Protein AF-A0A967GK81-F1 (afdb_monomer_lite)

pLDDT: mean 97.2, std 3.37, range [75.69, 98.88]

Structure (mmCIF, N/CA/C/O backbone):
data_AF-A0A967GK81-F1
#
_entry.id   AF-A0A967GK81-F1
#
loop_
_atom_site.group_PDB
_atom_site.id
_atom_site.type_symbol
_atom_site.label_atom_id
_atom_site.label_alt_id
_atom_site.label_comp_id
_atom_site.label_asym_id
_atom_site.label_entity_id
_atom_site.label_seq_id
_atom_site.pdbx_PDB_ins_code
_a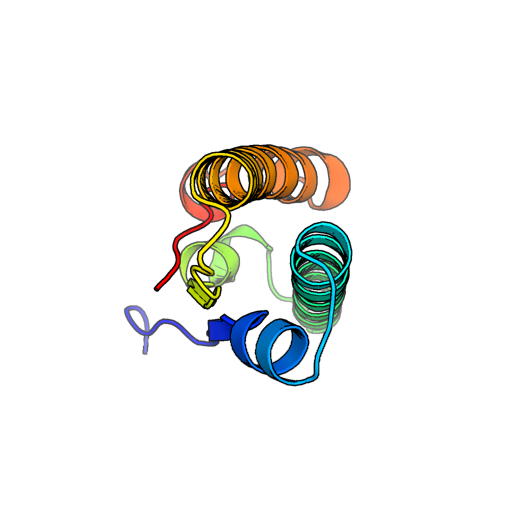tom_site.Cartn_x
_atom_site.Cartn_y
_atom_site.Cartn_z
_atom_site.occupancy
_atom_site.B_iso_or_equiv
_atom_site.auth_seq_id
_atom_site.auth_comp_id
_atom_site.auth_asym_id
_atom_site.auth_atom_id
_atom_site.pdbx_PDB_model_num
ATOM 1 N N . VAL A 1 1 ? -8.980 -15.099 12.871 1.00 79.75 1 VAL A N 1
ATOM 2 C CA . VAL A 1 1 ? -7.619 -15.447 13.353 1.00 79.75 1 VAL A CA 1
ATOM 3 C C . VAL A 1 1 ? -6.855 -14.157 13.650 1.00 79.75 1 VAL A C 1
ATOM 5 O O . VAL A 1 1 ? -6.421 -13.509 12.706 1.00 79.75 1 VAL A O 1
ATOM 8 N N . PRO A 1 2 ? -6.730 -13.733 14.923 1.00 75.69 2 PRO A N 1
ATOM 9 C CA . PRO A 1 2 ? -6.290 -12.377 15.280 1.00 75.69 2 PRO A CA 1
ATOM 10 C C . PRO A 1 2 ? -4.896 -11.988 14.790 1.00 75.69 2 PRO A C 1
ATOM 12 O O . PRO A 1 2 ? -4.644 -10.800 14.636 1.00 75.69 2 PRO A O 1
ATOM 15 N N . SER A 1 3 ? -4.007 -12.958 14.554 1.00 87.06 3 SER A N 1
ATOM 16 C CA . SER A 1 3 ? -2.608 -12.741 14.148 1.00 87.06 3 SER A CA 1
ATOM 17 C C . SER A 1 3 ? -2.336 -12.966 12.659 1.00 87.06 3 SER A C 1
ATOM 19 O O . SER A 1 3 ? -1.186 -12.895 12.235 1.00 87.06 3 SER A O 1
ATOM 21 N N . TRP A 1 4 ? -3.372 -13.230 11.863 1.00 92.31 4 TRP A N 1
ATOM 22 C CA . TRP A 1 4 ? -3.239 -13.489 10.432 1.00 92.31 4 TRP A CA 1
ATOM 23 C C . TRP A 1 4 ? -3.183 -12.181 9.632 1.00 92.31 4 TRP A C 1
ATOM 25 O O . TRP A 1 4 ? -3.960 -11.264 9.904 1.00 92.31 4 TRP A O 1
ATOM 35 N N . ASN A 1 5 ? -2.290 -12.088 8.640 1.00 92.12 5 ASN A N 1
ATOM 36 C CA . ASN A 1 5 ? -2.323 -10.992 7.667 1.00 92.12 5 ASN A CA 1
ATOM 37 C C . ASN A 1 5 ? -3.382 -11.335 6.611 1.00 92.12 5 ASN A C 1
ATOM 39 O O . ASN A 1 5 ? -3.201 -12.263 5.828 1.00 92.12 5 ASN A O 1
ATOM 43 N N . THR A 1 6 ? -4.515 -10.638 6.641 1.00 91.19 6 THR A N 1
ATOM 44 C CA . THR A 1 6 ? -5.728 -11.005 5.889 1.00 91.19 6 THR A CA 1
ATOM 45 C C . THR A 1 6 ? -5.583 -10.866 4.382 1.00 91.19 6 THR A C 1
ATOM 47 O O . THR A 1 6 ? -6.242 -11.591 3.643 1.00 91.19 6 THR A O 1
ATOM 50 N N . ILE A 1 7 ? -4.716 -9.966 3.926 1.00 96.62 7 ILE A N 1
ATOM 51 C CA . ILE A 1 7 ? -4.439 -9.747 2.511 1.00 96.62 7 ILE A CA 1
ATOM 52 C C . ILE A 1 7 ? -3.011 -9.233 2.331 1.00 96.62 7 ILE A C 1
ATOM 54 O O . ILE A 1 7 ? -2.522 -8.428 3.129 1.00 96.62 7 ILE A O 1
ATOM 58 N N . SER A 1 8 ? -2.372 -9.683 1.250 1.00 97.81 8 SER A N 1
ATOM 59 C CA . SER A 1 8 ? -1.149 -9.085 0.725 1.00 97.81 8 SER A CA 1
ATOM 60 C C . SER A 1 8 ? -1.476 -8.302 -0.545 1.00 97.81 8 SER A C 1
ATOM 62 O O . SER A 1 8 ? -1.739 -8.883 -1.598 1.00 97.81 8 SER A O 1
ATOM 64 N N . ILE A 1 9 ? -1.525 -6.976 -0.436 1.00 98.56 9 ILE A N 1
ATOM 65 C CA . ILE A 1 9 ? -1.907 -6.075 -1.526 1.00 98.56 9 ILE A CA 1
ATOM 66 C C . ILE A 1 9 ? -0.712 -5.934 -2.468 1.00 98.56 9 ILE A C 1
ATOM 68 O O . ILE A 1 9 ? 0.316 -5.354 -2.111 1.00 98.56 9 ILE A O 1
ATOM 72 N N . SER A 1 10 ? -0.824 -6.524 -3.657 1.00 98.38 10 SER A N 1
ATOM 73 C CA . SER A 1 10 ? 0.343 -6.807 -4.488 1.00 98.38 10 SER A CA 1
ATOM 74 C C . SER A 1 10 ? 0.486 -5.883 -5.695 1.00 98.38 10 SER A C 1
ATOM 76 O O . SER A 1 10 ? -0.432 -5.761 -6.507 1.00 98.38 10 SER A O 1
ATOM 78 N N . GLY A 1 11 ? 1.680 -5.305 -5.824 1.00 98.38 11 GLY A N 1
ATOM 79 C CA . GLY A 1 11 ? 2.189 -4.662 -7.032 1.00 98.38 11 GLY A CA 1
ATOM 80 C C . GLY A 1 11 ? 3.070 -5.571 -7.886 1.00 98.38 11 GLY A C 1
ATOM 81 O O . GLY A 1 11 ? 3.238 -5.299 -9.071 1.00 98.38 11 GLY A O 1
ATOM 82 N N . TYR A 1 12 ? 3.577 -6.678 -7.330 1.00 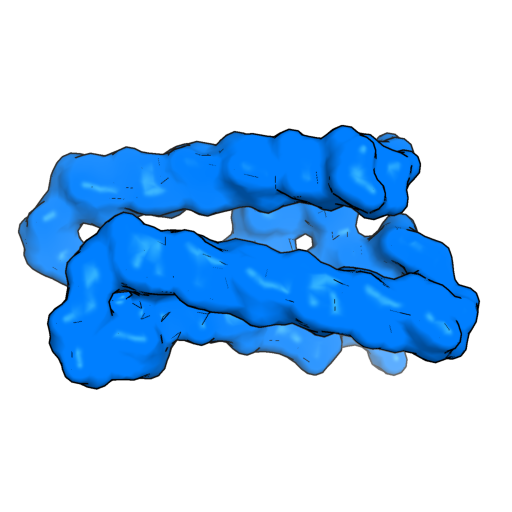98.19 12 TYR A N 1
ATOM 83 C CA . TYR A 1 12 ? 4.476 -7.605 -8.028 1.00 98.19 12 TYR A CA 1
ATOM 84 C C . TYR A 1 12 ? 3.965 -7.988 -9.425 1.00 98.19 12 TYR A C 1
ATOM 86 O O . TYR A 1 12 ? 4.642 -7.738 -10.418 1.00 98.19 12 TYR A O 1
ATOM 94 N N . HIS A 1 13 ? 2.731 -8.489 -9.518 1.00 97.94 13 HIS A N 1
ATOM 95 C CA . HIS A 1 13 ? 2.135 -8.919 -10.789 1.00 97.94 13 HIS A CA 1
ATOM 96 C C . HIS A 1 13 ? 1.914 -7.759 -11.772 1.00 97.94 13 HIS A C 1
ATOM 98 O O . HIS A 1 13 ? 1.984 -7.951 -12.981 1.00 97.94 13 HIS A O 1
ATOM 104 N N . ILE A 1 14 ? 1.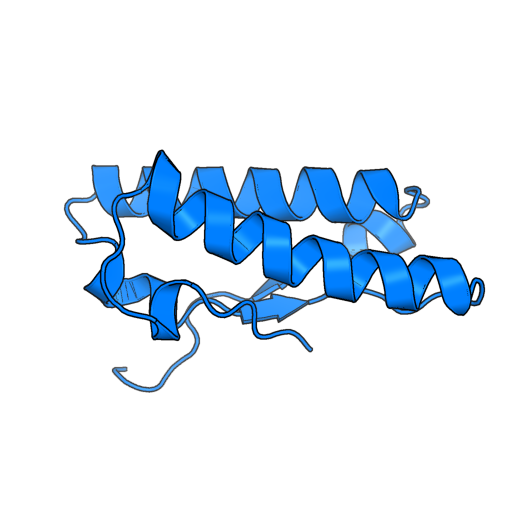656 -6.551 -11.258 1.00 98.06 14 ILE A N 1
ATOM 105 C CA . ILE A 1 14 ? 1.487 -5.340 -12.074 1.00 98.06 14 ILE A CA 1
ATOM 106 C C . ILE A 1 14 ? 2.823 -4.995 -12.740 1.00 98.06 14 ILE A C 1
ATOM 108 O O . ILE A 1 14 ? 2.869 -4.731 -13.941 1.00 98.06 14 ILE A O 1
ATOM 112 N N . ARG A 1 15 ? 3.915 -5.066 -11.971 1.00 97.06 15 ARG A N 1
ATOM 113 C CA . ARG A 1 15 ? 5.274 -4.848 -12.472 1.00 97.06 15 ARG A CA 1
ATOM 114 C C . ARG A 1 15 ? 5.692 -5.917 -13.475 1.00 97.06 15 ARG A C 1
ATOM 116 O O . ARG A 1 15 ? 6.199 -5.566 -14.535 1.00 97.06 15 ARG A O 1
ATOM 123 N N . GLU A 1 16 ? 5.424 -7.188 -13.183 1.00 97.00 16 GLU A N 1
ATOM 124 C CA . GLU A 1 16 ? 5.737 -8.303 -14.090 1.00 97.00 16 GLU A CA 1
ATOM 125 C C . GLU A 1 16 ? 4.954 -8.235 -15.409 1.00 97.00 16 GLU A C 1
ATOM 127 O O . GLU A 1 16 ? 5.450 -8.667 -16.444 1.00 97.00 16 GLU A O 1
ATOM 132 N N . ALA A 1 17 ? 3.769 -7.619 -15.410 1.00 97.81 17 ALA A N 1
ATOM 133 C CA . ALA A 1 17 ? 2.999 -7.358 -16.625 1.00 97.81 17 ALA A CA 1
ATOM 134 C C . ALA A 1 17 ? 3.550 -6.192 -17.479 1.00 97.81 17 ALA A C 1
ATOM 136 O O . ALA A 1 17 ? 2.948 -5.841 -18.493 1.00 97.81 17 ALA A O 1
ATOM 137 N N . GLY A 1 18 ? 4.677 -5.583 -17.089 1.00 96.69 18 GLY A N 1
ATOM 138 C CA . GLY A 1 18 ? 5.359 -4.533 -17.851 1.00 96.69 18 GLY A CA 1
ATOM 139 C C . GLY A 1 18 ? 5.093 -3.105 -17.370 1.00 96.69 18 GLY A C 1
ATOM 140 O O . GLY A 1 18 ? 5.372 -2.157 -18.104 1.00 96.69 18 GLY A O 1
ATOM 141 N N . SER A 1 19 ? 4.563 -2.911 -16.157 1.00 98.00 19 SER A N 1
ATOM 142 C CA . SER A 1 19 ? 4.358 -1.560 -15.625 1.00 98.00 19 SER A CA 1
ATOM 143 C C . SER A 1 19 ? 5.673 -0.865 -15.262 1.00 98.00 19 SER A C 1
ATOM 145 O O . SER A 1 19 ? 6.673 -1.498 -14.921 1.00 98.00 19 SER A O 1
ATOM 147 N N . THR A 1 20 ? 5.664 0.466 -15.215 1.00 98.12 20 THR A N 1
ATOM 148 C CA . THR A 1 20 ? 6.731 1.256 -14.580 1.00 98.12 20 THR A CA 1
ATOM 149 C C . THR A 1 20 ? 6.689 1.123 -13.049 1.00 98.12 20 THR A C 1
ATOM 151 O O . THR A 1 20 ? 5.676 0.699 -12.484 1.00 98.12 20 THR A O 1
ATOM 154 N N . ALA A 1 21 ? 7.763 1.521 -12.356 1.00 97.94 21 ALA A N 1
ATOM 155 C CA . ALA A 1 21 ? 7.812 1.542 -10.889 1.00 97.94 21 ALA A CA 1
ATOM 156 C C . ALA A 1 21 ? 6.754 2.493 -10.297 1.00 97.94 21 ALA A C 1
ATOM 158 O O . ALA A 1 21 ? 6.144 2.210 -9.264 1.00 97.94 21 ALA A O 1
ATOM 159 N N . VAL A 1 22 ? 6.499 3.612 -10.986 1.00 98.31 22 VAL A N 1
ATOM 160 C CA . VAL A 1 22 ? 5.454 4.577 -10.618 1.00 98.31 22 VAL A CA 1
ATOM 161 C C . VAL A 1 22 ? 4.063 3.960 -10.766 1.00 98.31 22 VAL A C 1
ATOM 163 O O . VAL A 1 22 ? 3.241 4.116 -9.867 1.00 98.31 22 VAL A O 1
ATOM 166 N N . GLN A 1 23 ? 3.802 3.240 -11.861 1.00 98.56 23 GLN A N 1
ATOM 167 C CA . GLN A 1 23 ? 2.524 2.553 -12.079 1.00 98.56 23 GLN A CA 1
ATOM 168 C C . GLN A 1 23 ? 2.288 1.449 -11.046 1.00 98.56 23 GLN A C 1
ATOM 170 O O . GLN A 1 23 ? 1.214 1.406 -10.450 1.00 98.56 23 GLN A O 1
ATOM 175 N N . GLU A 1 24 ? 3.295 0.612 -10.775 1.00 98.69 24 GLU A N 1
ATOM 176 C CA . GLU A 1 24 ? 3.228 -0.414 -9.729 1.00 98.69 24 GLU A CA 1
ATOM 177 C C . GLU A 1 24 ? 2.818 0.215 -8.394 1.00 98.69 24 GLU A C 1
ATOM 179 O O . GLU A 1 24 ? 1.852 -0.218 -7.763 1.00 98.69 24 GLU A O 1
ATOM 184 N N . LEU A 1 25 ? 3.516 1.276 -7.979 1.00 98.56 25 LEU A N 1
ATOM 185 C CA . LEU A 1 25 ? 3.240 1.956 -6.722 1.00 98.56 25 LEU A CA 1
ATOM 186 C C . LEU A 1 25 ? 1.834 2.569 -6.694 1.00 98.56 25 LEU A C 1
ATOM 188 O O . LEU A 1 25 ? 1.083 2.353 -5.740 1.00 98.56 25 LEU A O 1
ATOM 192 N N . ALA A 1 26 ? 1.477 3.331 -7.729 1.00 98.62 26 ALA A N 1
ATOM 193 C CA . ALA A 1 26 ? 0.214 4.054 -7.791 1.00 98.62 26 ALA A CA 1
ATOM 194 C C . ALA A 1 26 ? -0.985 3.100 -7.784 1.00 98.62 26 ALA A C 1
ATOM 196 O O . ALA A 1 26 ? -1.916 3.287 -7.000 1.00 98.62 26 ALA A O 1
ATOM 197 N N . PHE A 1 27 ? -0.951 2.051 -8.606 1.00 98.75 27 PHE A N 1
ATOM 198 C CA . PHE A 1 27 ? -2.051 1.095 -8.700 1.00 98.75 27 PHE A CA 1
ATOM 199 C C . PHE A 1 27 ? -2.178 0.256 -7.428 1.00 98.75 27 PHE A C 1
ATOM 201 O O . PHE A 1 27 ? -3.286 0.071 -6.927 1.00 98.75 27 PHE A O 1
ATOM 208 N N . THR A 1 28 ? -1.060 -0.159 -6.827 1.00 98.81 28 THR A N 1
ATOM 209 C CA . THR A 1 28 ? -1.078 -0.913 -5.562 1.00 98.81 28 THR A CA 1
ATOM 210 C C . THR A 1 28 ? -1.676 -0.092 -4.420 1.00 98.81 28 THR A C 1
ATOM 212 O O . THR A 1 28 ? -2.533 -0.585 -3.685 1.00 98.81 28 THR A O 1
ATOM 215 N N . LEU A 1 29 ? -1.278 1.179 -4.276 1.00 98.75 29 LEU A N 1
ATOM 216 C CA . LEU A 1 29 ? -1.844 2.061 -3.249 1.00 98.75 29 LEU A CA 1
ATOM 217 C C . LEU A 1 29 ? -3.303 2.438 -3.541 1.00 98.75 29 LEU A C 1
ATOM 219 O O . LEU A 1 29 ? -4.082 2.595 -2.601 1.00 98.75 29 LEU A O 1
ATOM 223 N N . SER A 1 30 ? -3.694 2.544 -4.813 1.00 98.75 30 SER A N 1
ATOM 224 C CA . SER A 1 30 ? -5.095 2.740 -5.204 1.00 98.75 30 SER A CA 1
ATOM 225 C C . SER A 1 30 ? -5.963 1.550 -4.784 1.00 98.75 30 SER A C 1
ATOM 227 O O . SER A 1 30 ? -6.982 1.732 -4.116 1.00 98.75 30 SER A O 1
ATOM 229 N N . ASN A 1 31 ? -5.506 0.325 -5.059 1.00 98.75 31 ASN A N 1
ATOM 230 C CA . ASN A 1 31 ? -6.178 -0.896 -4.613 1.00 98.75 31 ASN A CA 1
ATOM 231 C C . ASN A 1 31 ? -6.273 -0.950 -3.083 1.00 98.75 31 ASN A C 1
ATOM 233 O O . ASN A 1 31 ? -7.333 -1.250 -2.542 1.00 98.75 31 ASN A O 1
ATOM 237 N N . ALA A 1 32 ? -5.201 -0.584 -2.371 1.00 98.56 32 ALA A N 1
ATOM 238 C CA . ALA A 1 32 ? -5.219 -0.520 -0.912 1.00 98.56 32 ALA A CA 1
ATOM 239 C C . ALA A 1 32 ? -6.287 0.448 -0.379 1.00 98.56 32 ALA A C 1
ATOM 241 O O . ALA A 1 32 ? -7.025 0.099 0.540 1.00 98.56 32 ALA A O 1
ATOM 242 N N . ARG A 1 33 ? -6.419 1.638 -0.981 1.00 98.69 33 ARG A N 1
ATOM 243 C CA . ARG A 1 33 ? -7.479 2.600 -0.636 1.00 98.69 33 ARG A CA 1
ATOM 244 C C . ARG A 1 33 ? -8.869 2.025 -0.894 1.00 98.69 33 ARG A C 1
ATOM 246 O O . ARG A 1 33 ? -9.747 2.200 -0.055 1.00 98.69 33 ARG A O 1
ATOM 253 N N . ALA A 1 34 ? -9.067 1.335 -2.017 1.00 98.75 34 ALA A N 1
ATOM 254 C CA . ALA A 1 34 ? -10.339 0.693 -2.337 1.00 98.75 34 ALA A CA 1
ATOM 255 C C . ALA A 1 34 ? -10.708 -0.385 -1.303 1.00 98.75 34 ALA A C 1
ATOM 257 O O . ALA A 1 34 ? -11.828 -0.383 -0.799 1.00 98.75 34 ALA A O 1
ATOM 258 N N . TYR A 1 35 ? -9.757 -1.237 -0.910 1.00 98.56 35 TYR A N 1
ATOM 259 C CA . TYR A 1 35 ? -9.988 -2.259 0.115 1.00 98.56 35 TYR A CA 1
ATOM 260 C C . TYR A 1 35 ? -10.286 -1.666 1.494 1.00 98.56 35 TYR A C 1
ATOM 262 O O . TYR A 1 35 ? -11.187 -2.145 2.177 1.00 98.56 35 TYR A O 1
ATOM 270 N N . VAL A 1 36 ? -9.570 -0.611 1.901 1.00 98.38 36 VAL A N 1
ATOM 271 C CA . VAL A 1 36 ? -9.850 0.083 3.169 1.00 98.38 36 VAL A CA 1
ATOM 272 C C . VAL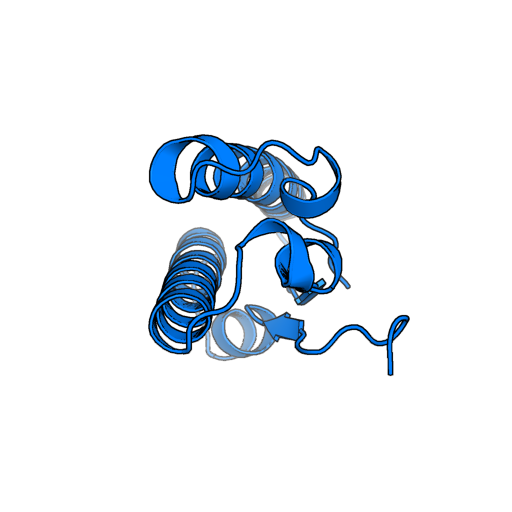 A 1 36 ? -11.252 0.691 3.156 1.00 98.38 36 VAL A C 1
ATOM 274 O O . VAL A 1 36 ? -11.987 0.513 4.123 1.00 98.38 36 VAL A O 1
ATOM 277 N N . ARG A 1 37 ? -11.655 1.351 2.061 1.00 98.62 37 ARG A N 1
ATOM 278 C CA . ARG A 1 37 ? -13.014 1.902 1.919 1.00 98.62 37 ARG A CA 1
ATOM 279 C C . ARG A 1 37 ? -14.080 0.816 2.011 1.00 98.62 37 ARG A C 1
ATOM 281 O O . ARG A 1 37 ? -15.018 0.986 2.775 1.00 98.62 37 ARG A O 1
ATOM 288 N N . ALA A 1 38 ? -13.899 -0.300 1.307 1.00 98.56 38 ALA A N 1
ATOM 289 C CA . ALA A 1 38 ? -14.839 -1.417 1.348 1.00 98.56 38 ALA A CA 1
ATOM 290 C C . ALA A 1 38 ? -14.969 -2.022 2.759 1.00 98.56 38 ALA A C 1
ATOM 292 O O . ALA A 1 38 ? -16.066 -2.353 3.195 1.00 98.56 38 ALA A O 1
ATOM 293 N N . ALA A 1 39 ? -13.864 -2.137 3.503 1.00 97.94 39 ALA A N 1
ATOM 294 C CA . ALA A 1 39 ? -13.890 -2.616 4.885 1.00 97.94 39 ALA A CA 1
ATOM 295 C C . ALA A 1 39 ? -14.620 -1.643 5.829 1.00 97.94 39 ALA A C 1
ATOM 297 O O . ALA A 1 39 ? -15.407 -2.084 6.665 1.00 97.94 39 ALA A O 1
ATOM 298 N N . ILE A 1 40 ? -14.399 -0.334 5.673 1.00 98.19 40 ILE A N 1
ATOM 299 C CA . ILE A 1 40 ? -15.112 0.702 6.437 1.00 98.19 40 ILE A CA 1
ATOM 300 C C . ILE A 1 40 ? -16.608 0.695 6.102 1.00 98.19 40 ILE A C 1
ATOM 302 O O . ILE A 1 40 ? -17.435 0.751 7.006 1.00 98.19 40 ILE A O 1
ATOM 306 N N . GLU A 1 41 ? -16.970 0.569 4.824 1.00 98.38 41 GLU A N 1
ATOM 307 C CA . GLU A 1 41 ? -18.365 0.450 4.377 1.00 98.38 41 GLU A CA 1
ATOM 308 C C . GLU A 1 41 ? -19.051 -0.800 4.953 1.00 98.38 41 GLU A C 1
ATOM 310 O O . GLU A 1 41 ? -20.230 -0.761 5.296 1.00 98.38 41 GLU A O 1
ATOM 315 N N . ALA A 1 42 ? -18.296 -1.881 5.161 1.00 98.12 42 ALA A N 1
ATOM 316 C CA . ALA A 1 42 ? -18.756 -3.079 5.863 1.00 98.12 42 ALA A CA 1
ATOM 317 C C . ALA A 1 42 ? -18.840 -2.920 7.400 1.00 98.12 42 ALA A C 1
ATOM 319 O O . ALA A 1 42 ? -19.121 -3.894 8.099 1.00 98.12 42 ALA A O 1
ATOM 320 N N . GLY A 1 43 ? -18.595 -1.720 7.938 1.00 98.00 43 GLY A N 1
ATOM 321 C CA . GLY A 1 43 ? -18.707 -1.401 9.364 1.00 98.00 43 GLY A CA 1
ATOM 322 C C . GLY A 1 43 ? -17.455 -1.693 10.193 1.00 98.00 43 GLY A C 1
ATOM 323 O O . GLY A 1 43 ? -17.544 -1.768 11.418 1.00 98.00 43 GLY A O 1
ATOM 324 N N . LEU A 1 44 ? -16.292 -1.891 9.562 1.00 97.44 44 LEU A N 1
ATOM 325 C CA . LEU A 1 44 ? -15.035 -2.106 10.280 1.00 97.44 44 LEU A CA 1
ATOM 326 C C . LEU A 1 44 ? -14.306 -0.788 10.545 1.00 97.44 44 LEU A C 1
ATOM 328 O O . LEU A 1 44 ? -14.006 -0.022 9.632 1.00 97.44 44 LEU A O 1
ATOM 332 N N . GLU A 1 45 ? -13.899 -0.584 11.793 1.00 97.19 45 GLU A N 1
ATOM 333 C CA . GLU A 1 45 ? -13.005 0.513 12.168 1.00 97.19 45 GLU A CA 1
ATOM 334 C C . GLU A 1 45 ? -11.619 0.322 11.541 1.00 97.19 45 GLU A C 1
ATOM 336 O O . GLU A 1 45 ? -11.050 -0.771 11.627 1.00 97.19 45 GLU A O 1
ATOM 341 N N . VAL A 1 46 ? -11.025 1.376 10.966 1.00 97.75 46 VAL A N 1
ATOM 342 C CA . VAL A 1 46 ? -9.731 1.293 10.250 1.00 97.75 46 VAL A CA 1
ATOM 343 C C . VAL A 1 46 ? -8.641 0.606 11.078 1.00 97.75 46 VAL A C 1
ATOM 345 O O . VAL A 1 46 ? -7.929 -0.275 10.593 1.00 97.75 46 VAL A O 1
ATOM 348 N N . ASP A 1 47 ? -8.557 0.939 12.365 1.00 97.75 47 ASP A N 1
ATOM 349 C CA . ASP A 1 47 ? -7.521 0.437 13.267 1.00 97.75 47 ASP A CA 1
ATOM 350 C C . ASP A 1 47 ? -7.769 -1.006 13.739 1.00 97.75 47 ASP A C 1
ATOM 352 O O . ASP A 1 47 ? -6.863 -1.628 14.301 1.00 97.75 47 ASP A O 1
ATOM 356 N N . SER A 1 48 ? -8.949 -1.574 13.463 1.00 96.12 48 SER A N 1
ATOM 357 C CA . SER A 1 48 ? -9.262 -2.978 13.752 1.00 96.12 48 SER A CA 1
ATOM 358 C C . SER A 1 48 ? -8.634 -3.949 12.744 1.00 96.12 48 SER A C 1
ATOM 360 O O . SER A 1 48 ? -8.324 -5.088 13.102 1.00 96.12 48 SER A O 1
ATOM 362 N N . PHE A 1 49 ? -8.388 -3.506 11.502 1.00 96.44 49 PHE A N 1
ATOM 363 C CA . PHE A 1 49 ? -7.894 -4.370 10.422 1.00 96.44 49 PHE A CA 1
ATOM 364 C C . PHE A 1 49 ? -6.626 -3.864 9.723 1.00 96.44 49 PHE A C 1
ATOM 366 O O . PHE A 1 49 ? -5.813 -4.687 9.298 1.00 96.44 49 PHE A O 1
ATOM 373 N N . ALA A 1 50 ? -6.395 -2.550 9.624 1.00 97.50 50 ALA A N 1
ATOM 374 C CA . ALA A 1 50 ? -5.225 -1.994 8.940 1.00 97.50 50 ALA A CA 1
ATOM 375 C C . ALA A 1 50 ? -3.871 -2.536 9.454 1.00 97.50 50 ALA A C 1
ATOM 377 O O . ALA A 1 50 ? -3.006 -2.824 8.622 1.00 97.50 50 ALA A O 1
ATOM 378 N N . PRO A 1 51 ? -3.670 -2.810 10.766 1.00 97.50 51 PRO A N 1
ATOM 379 C CA . PRO A 1 51 ? -2.436 -3.430 11.261 1.00 97.50 51 PRO A CA 1
ATOM 380 C C . PRO A 1 51 ? -2.148 -4.830 10.699 1.00 97.50 51 PRO A C 1
ATOM 382 O O . PRO A 1 51 ? -1.047 -5.349 10.889 1.00 97.50 51 PRO A O 1
ATOM 385 N N . ARG A 1 52 ? -3.132 -5.470 10.051 1.00 97.19 52 ARG A N 1
ATOM 386 C CA . ARG A 1 52 ? -3.022 -6.793 9.419 1.00 97.19 52 ARG A CA 1
ATOM 387 C C . ARG A 1 52 ? -2.829 -6.737 7.911 1.00 97.19 52 ARG A C 1
ATOM 389 O O . ARG A 1 52 ? -2.527 -7.772 7.326 1.00 97.19 52 ARG A O 1
ATOM 396 N N . LEU A 1 53 ? -2.909 -5.560 7.298 1.00 98.00 53 LEU A N 1
ATOM 397 C CA . LEU A 1 53 ? -2.581 -5.398 5.886 1.00 98.00 53 LEU A CA 1
ATOM 398 C C . LEU A 1 53 ? -1.074 -5.572 5.677 1.00 98.00 53 LEU A C 1
ATOM 400 O O . LEU A 1 53 ? -0.258 -5.029 6.432 1.00 98.00 53 LEU A O 1
ATOM 404 N N . SER A 1 54 ? -0.710 -6.336 4.653 1.00 98.12 54 SER A N 1
ATOM 405 C CA . SER A 1 54 ? 0.646 -6.390 4.113 1.00 98.12 54 SER A CA 1
ATOM 406 C C . SER A 1 54 ? 0.626 -6.058 2.627 1.00 98.12 54 SER A C 1
ATOM 408 O O . SER A 1 54 ? -0.425 -6.040 1.990 1.00 98.12 54 SER A O 1
ATOM 410 N N . PHE A 1 55 ? 1.799 -5.785 2.079 1.00 98.75 55 PHE A N 1
ATOM 411 C CA . PHE A 1 55 ? 2.001 -5.475 0.672 1.00 98.75 55 PHE A CA 1
ATOM 412 C C . PHE A 1 55 ? 2.984 -6.469 0.055 1.00 98.75 55 PHE A C 1
ATOM 414 O O . PHE A 1 55 ? 3.730 -7.139 0.769 1.00 98.75 55 PHE A O 1
ATOM 421 N N . PHE A 1 56 ? 2.993 -6.558 -1.268 1.00 98.62 56 PHE A N 1
ATOM 422 C CA . PHE A 1 56 ? 3.963 -7.376 -1.989 1.00 98.62 56 PHE A CA 1
ATOM 423 C C . PHE A 1 56 ? 4.427 -6.632 -3.235 1.00 98.62 56 PHE A C 1
ATOM 425 O O . PHE A 1 56 ? 3.643 -6.441 -4.169 1.00 98.62 56 PHE A O 1
ATOM 432 N N . PHE A 1 57 ? 5.676 -6.179 -3.221 1.00 98.25 57 PHE A N 1
ATOM 433 C CA . PHE A 1 57 ? 6.259 -5.405 -4.313 1.00 98.25 57 PHE A CA 1
ATOM 434 C C . PHE A 1 57 ? 7.356 -6.194 -5.011 1.00 98.25 57 PHE A C 1
ATOM 436 O O . PHE A 1 57 ? 7.964 -7.094 -4.444 1.00 98.25 57 PHE A O 1
ATOM 443 N N . ASN A 1 58 ? 7.635 -5.810 -6.248 1.00 93.31 58 ASN A N 1
ATOM 444 C CA . ASN A 1 58 ? 8.791 -6.308 -6.971 1.00 93.31 58 ASN A CA 1
ATOM 445 C C . ASN A 1 58 ? 10.050 -5.485 -6.650 1.00 93.31 58 ASN A C 1
ATOM 447 O O . ASN A 1 58 ? 9.944 -4.324 -6.248 1.00 93.31 58 ASN A O 1
ATOM 451 N N . ALA A 1 59 ? 11.229 -6.054 -6.893 1.00 95.81 59 ALA A N 1
ATOM 452 C CA . ALA A 1 59 ? 12.515 -5.366 -6.884 1.00 95.81 59 ALA A CA 1
ATOM 453 C C . ALA A 1 59 ? 13.234 -5.628 -8.219 1.00 95.81 59 ALA A C 1
ATOM 455 O O . ALA A 1 59 ? 13.862 -6.666 -8.409 1.00 95.81 59 ALA A O 1
ATOM 456 N N . HIS A 1 60 ? 13.110 -4.687 -9.158 1.00 93.31 60 HIS A N 1
ATOM 457 C CA . HIS A 1 60 ? 13.759 -4.748 -10.475 1.00 93.31 60 HIS A CA 1
ATOM 458 C C . HIS A 1 60 ? 15.199 -4.202 -10.453 1.00 93.31 60 HIS A C 1
ATOM 460 O O . HIS A 1 60 ? 15.703 -3.715 -9.443 1.00 93.31 60 HIS A O 1
ATOM 466 N N . ASN A 1 61 ? 15.873 -4.264 -11.604 1.00 94.50 61 ASN A N 1
ATOM 467 C CA . ASN A 1 61 ? 17.301 -3.949 -11.730 1.00 94.50 61 ASN A CA 1
ATOM 468 C C . ASN A 1 61 ? 17.655 -2.460 -11.546 1.00 94.50 61 ASN A C 1
ATOM 470 O O . ASN A 1 61 ? 18.826 -2.129 -11.360 1.00 94.50 61 ASN A O 1
ATOM 474 N N . ASN A 1 62 ? 16.678 -1.547 -11.587 1.00 95.44 62 ASN A N 1
ATOM 475 C CA . ASN A 1 62 ? 16.922 -0.124 -11.348 1.00 95.44 62 ASN A CA 1
ATOM 476 C C . ASN A 1 62 ? 17.043 0.169 -9.843 1.00 95.44 62 ASN A C 1
ATOM 478 O O . ASN A 1 62 ? 16.123 0.691 -9.216 1.00 95.44 62 ASN A O 1
ATOM 482 N N . LEU A 1 63 ? 18.194 -0.179 -9.259 1.00 96.75 63 LEU A N 1
ATOM 483 C CA . LEU A 1 63 ? 18.424 -0.186 -7.811 1.00 96.75 63 LEU A CA 1
ATOM 484 C C . LEU A 1 63 ? 17.941 1.087 -7.095 1.00 96.75 63 LEU A C 1
ATOM 486 O O . LEU A 1 63 ? 17.217 1.004 -6.102 1.00 96.75 63 LEU A O 1
ATOM 490 N N . PHE A 1 64 ? 18.329 2.269 -7.579 1.00 98.25 64 PHE A N 1
ATOM 491 C CA . PHE A 1 64 ? 17.979 3.527 -6.912 1.00 98.25 64 PHE A CA 1
ATOM 492 C C . PHE A 1 64 ? 16.493 3.863 -7.036 1.00 98.25 64 PHE A C 1
ATOM 494 O O . PHE A 1 64 ? 15.901 4.354 -6.073 1.00 98.25 64 PHE A O 1
ATOM 501 N N . GLU A 1 65 ? 15.883 3.578 -8.187 1.00 98.19 65 GLU A N 1
ATOM 502 C CA . GLU A 1 65 ? 14.446 3.759 -8.388 1.00 98.19 65 GLU A CA 1
ATOM 503 C C . GLU A 1 65 ? 13.645 2.832 -7.470 1.00 98.19 65 GLU A C 1
ATOM 505 O O . GLU A 1 65 ? 12.714 3.290 -6.812 1.00 98.19 65 GLU A O 1
ATOM 510 N N . GLU A 1 66 ? 14.045 1.567 -7.336 1.00 98.19 66 GLU A N 1
ATOM 511 C CA . GLU A 1 66 ? 13.361 0.609 -6.463 1.00 98.19 66 GLU A CA 1
ATOM 512 C C . GLU A 1 66 ? 13.500 0.993 -4.979 1.00 98.19 66 GLU A C 1
ATOM 514 O O . GLU A 1 66 ? 12.510 1.036 -4.241 1.00 98.19 66 GLU A O 1
ATOM 519 N N . VAL A 1 67 ? 14.697 1.405 -4.538 1.00 98.56 67 VAL A N 1
ATOM 520 C CA . VAL A 1 67 ? 14.900 1.946 -3.180 1.00 98.56 67 VAL A CA 1
ATOM 521 C C . VAL A 1 67 ? 14.026 3.184 -2.946 1.00 98.56 67 VAL A C 1
ATOM 523 O O . VAL A 1 67 ? 13.394 3.313 -1.887 1.00 98.56 67 VAL A O 1
ATOM 526 N N . ALA A 1 68 ? 13.955 4.096 -3.920 1.00 98.62 68 ALA A N 1
ATOM 527 C CA . ALA A 1 68 ? 13.108 5.280 -3.841 1.00 98.62 68 ALA A CA 1
ATOM 528 C C . ALA A 1 68 ? 11.620 4.907 -3.774 1.00 98.62 68 ALA A C 1
ATOM 530 O O . ALA A 1 68 ? 10.911 5.438 -2.912 1.00 98.62 68 ALA A O 1
ATOM 531 N N . LYS A 1 69 ? 11.168 3.952 -4.597 1.00 98.56 69 LYS A N 1
ATOM 532 C CA . LYS A 1 69 ? 9.798 3.424 -4.629 1.00 98.56 69 LYS A CA 1
ATOM 533 C C . LYS A 1 69 ? 9.378 2.914 -3.257 1.00 98.56 69 LYS A C 1
ATOM 535 O O . LYS A 1 69 ? 8.360 3.360 -2.733 1.00 98.56 69 LYS A O 1
ATOM 540 N N . PHE A 1 70 ? 10.179 2.064 -2.612 1.00 98.62 70 PHE A N 1
ATOM 541 C CA . PHE A 1 70 ? 9.828 1.515 -1.296 1.00 98.62 70 PHE A CA 1
ATOM 542 C C . PHE A 1 70 ? 9.751 2.589 -0.204 1.00 98.62 70 PHE A C 1
ATOM 544 O O . PHE A 1 70 ? 8.879 2.545 0.669 1.00 98.62 70 PHE A O 1
ATOM 551 N N . ARG A 1 71 ? 10.650 3.583 -0.236 1.00 98.81 71 ARG A N 1
ATOM 552 C CA . ARG A 1 71 ? 10.615 4.713 0.709 1.00 98.81 71 ARG A CA 1
ATOM 553 C C . ARG A 1 71 ? 9.397 5.605 0.474 1.00 98.81 71 ARG A C 1
ATOM 555 O O . ARG A 1 71 ? 8.755 6.021 1.439 1.00 98.81 71 ARG A O 1
ATOM 562 N N . ALA A 1 72 ? 9.074 5.877 -0.789 1.00 98.75 72 ALA A N 1
ATOM 563 C CA . ALA A 1 72 ? 7.891 6.634 -1.175 1.00 98.75 72 ALA A CA 1
ATOM 564 C C . ALA A 1 72 ? 6.612 5.906 -0.747 1.00 98.75 72 ALA A C 1
ATOM 566 O O . ALA A 1 72 ? 5.770 6.523 -0.099 1.00 98.75 72 ALA A O 1
ATOM 567 N N . ALA A 1 73 ? 6.520 4.595 -0.993 1.00 98.75 73 ALA A N 1
ATOM 568 C CA . ALA A 1 73 ? 5.388 3.758 -0.609 1.00 98.75 73 ALA A CA 1
ATOM 569 C C . ALA A 1 73 ? 5.064 3.876 0.881 1.00 98.75 73 ALA A 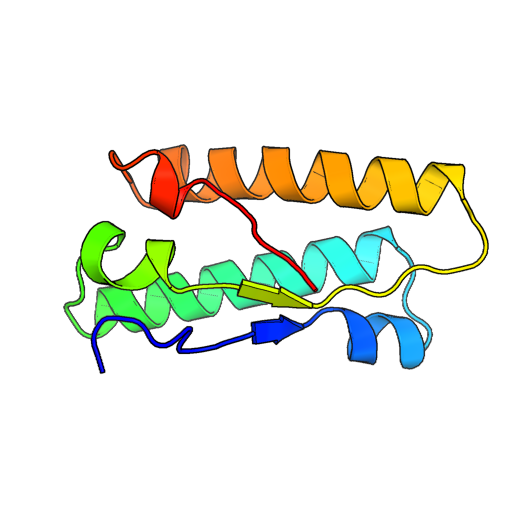C 1
ATOM 571 O O . ALA A 1 73 ? 3.934 4.205 1.240 1.00 98.75 73 ALA A O 1
ATOM 572 N N . ARG A 1 74 ? 6.066 3.696 1.754 1.00 98.88 74 ARG A N 1
ATOM 573 C CA . ARG A 1 74 ? 5.884 3.811 3.211 1.00 98.88 74 ARG A CA 1
ATOM 574 C C . ARG A 1 74 ? 5.353 5.181 3.625 1.00 98.88 74 ARG A C 1
ATOM 576 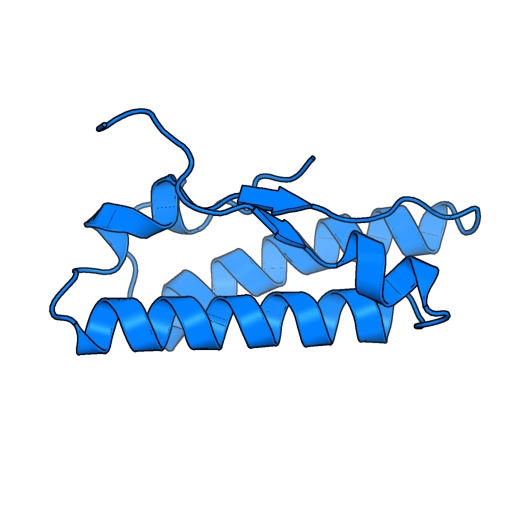O O . ARG A 1 74 ? 4.410 5.260 4.406 1.00 98.88 74 ARG A O 1
ATOM 583 N N . ARG A 1 75 ? 5.929 6.259 3.084 1.00 98.81 75 ARG A N 1
ATOM 584 C CA . ARG A 1 75 ? 5.513 7.632 3.408 1.00 98.81 75 ARG A CA 1
ATOM 585 C C . ARG A 1 75 ? 4.102 7.938 2.906 1.00 98.81 75 ARG A C 1
ATOM 587 O O . ARG A 1 75 ? 3.313 8.532 3.634 1.00 98.81 75 ARG A O 1
ATOM 594 N N . MET A 1 76 ? 3.786 7.539 1.676 1.00 98.75 76 MET A N 1
ATOM 595 C CA . MET A 1 76 ? 2.473 7.764 1.070 1.00 98.75 76 MET A CA 1
ATOM 596 C C . MET A 1 76 ? 1.380 6.971 1.785 1.00 98.75 76 MET A C 1
ATOM 598 O O . MET A 1 76 ? 0.308 7.518 2.033 1.00 98.75 76 MET A O 1
ATOM 602 N N . TRP A 1 77 ? 1.652 5.719 2.161 1.00 98.75 77 TRP A N 1
ATOM 603 C CA . TRP A 1 77 ? 0.712 4.900 2.922 1.00 98.75 77 TRP A CA 1
ATOM 604 C C . TRP A 1 77 ? 0.432 5.479 4.306 1.00 98.75 77 TRP A C 1
ATOM 606 O O . TRP A 1 77 ? -0.729 5.698 4.641 1.00 98.75 77 TRP A O 1
ATOM 616 N N . ALA A 1 78 ? 1.479 5.814 5.068 1.00 98.75 78 ALA A N 1
ATOM 617 C CA . ALA A 1 78 ? 1.326 6.417 6.391 1.00 98.75 78 ALA A CA 1
ATOM 618 C C . ALA A 1 78 ? 0.480 7.697 6.335 1.00 98.75 78 ALA A C 1
ATOM 620 O O . ALA A 1 78 ? -0.437 7.876 7.136 1.00 98.75 78 ALA A O 1
ATOM 621 N N . ARG A 1 79 ? 0.743 8.553 5.337 1.00 98.56 79 ARG A N 1
ATOM 622 C CA . ARG A 1 79 ? -0.036 9.768 5.088 1.00 98.56 79 ARG A CA 1
ATOM 623 C C . ARG A 1 79 ? -1.493 9.456 4.745 1.00 98.56 79 ARG A C 1
ATOM 625 O O . ARG A 1 79 ? -2.384 10.030 5.350 1.00 98.56 79 ARG A O 1
ATOM 632 N N . THR A 1 80 ? -1.727 8.522 3.823 1.00 98.50 80 THR A N 1
ATOM 633 C CA . THR A 1 80 ? -3.073 8.113 3.387 1.00 98.50 80 THR A CA 1
ATOM 634 C C . THR A 1 80 ? -3.902 7.604 4.567 1.00 98.50 80 THR A C 1
ATOM 636 O O . THR A 1 80 ? -5.002 8.086 4.800 1.00 98.50 80 THR A O 1
ATOM 639 N N . VAL A 1 81 ? -3.371 6.662 5.349 1.00 97.94 81 VAL A N 1
ATOM 640 C CA . VAL A 1 81 ? -4.107 6.048 6.466 1.00 97.94 81 VAL A CA 1
ATOM 641 C C . VAL A 1 81 ? -4.397 7.047 7.583 1.00 97.94 81 VAL A C 1
ATOM 643 O O . VAL A 1 81 ? -5.476 7.012 8.171 1.00 97.94 81 VAL A O 1
ATOM 646 N N . LYS A 1 82 ? -3.473 7.978 7.838 1.00 98.31 82 LYS A N 1
ATOM 647 C CA . LYS A 1 82 ? -3.658 9.033 8.837 1.00 98.31 82 LYS A CA 1
ATOM 648 C C . LYS A 1 82 ? -4.632 10.122 8.378 1.00 98.31 82 LYS A C 1
ATOM 650 O O . LYS A 1 82 ? -5.536 10.473 9.124 1.00 98.31 82 LYS A O 1
ATOM 655 N N . GLU A 1 83 ? -4.426 10.678 7.186 1.00 98.25 83 GLU A N 1
ATOM 656 C CA . GLU A 1 83 ? -5.148 11.866 6.708 1.00 98.25 83 GLU A CA 1
ATOM 657 C C . GLU A 1 83 ? -6.491 11.519 6.055 1.00 98.25 83 GLU A C 1
ATOM 659 O O . GLU A 1 83 ? -7.467 12.221 6.289 1.00 98.25 83 GLU A O 1
ATOM 664 N N . GLU A 1 84 ? -6.566 10.446 5.260 1.00 98.06 84 GLU A N 1
ATOM 665 C CA . GLU A 1 84 ? -7.796 10.081 4.538 1.00 98.06 84 GLU A CA 1
ATOM 666 C C . GLU A 1 84 ? -8.713 9.171 5.365 1.00 98.06 84 GLU A C 1
ATOM 668 O O . GLU A 1 84 ? -9.931 9.257 5.235 1.00 98.06 84 GLU A O 1
ATOM 673 N N . PHE A 1 85 ? -8.147 8.304 6.213 1.00 98.00 85 PHE A N 1
ATOM 674 C CA . PHE A 1 85 ? -8.910 7.318 6.993 1.00 98.00 85 PHE A CA 1
ATOM 675 C C . PHE A 1 85 ? -8.890 7.566 8.509 1.00 98.00 85 PHE A C 1
ATOM 677 O O . PHE A 1 85 ? -9.453 6.777 9.260 1.00 98.00 85 PHE A O 1
ATOM 684 N N . GLY A 1 86 ? -8.256 8.649 8.974 1.00 97.56 86 GLY A N 1
ATOM 685 C CA . GLY A 1 86 ? -8.335 9.101 10.368 1.00 97.56 86 GLY A CA 1
ATOM 686 C C . GLY A 1 86 ? -7.654 8.195 11.400 1.00 97.56 86 GLY A C 1
ATOM 687 O O . GLY A 1 86 ? -7.900 8.345 12.598 1.00 97.56 86 GLY A O 1
ATOM 688 N N . SER A 1 87 ? -6.800 7.264 10.969 1.00 97.69 87 SER A N 1
ATOM 689 C CA . SER A 1 87 ? -6.154 6.287 11.853 1.00 97.69 87 SER A CA 1
ATOM 690 C C . SER A 1 87 ? -5.284 6.942 12.929 1.00 97.69 87 SER A C 1
ATOM 692 O O . SER A 1 87 ? -4.410 7.764 12.628 1.00 97.69 87 SER A O 1
ATOM 694 N N . GLN A 1 88 ? -5.463 6.504 14.179 1.00 95.19 88 GLN A N 1
ATOM 695 C CA . GLN A 1 88 ? -4.672 6.953 15.332 1.00 95.19 88 GLN A CA 1
ATOM 696 C C . GLN A 1 88 ? -3.598 5.939 15.741 1.00 95.19 88 GLN A C 1
ATOM 698 O O . GLN A 1 88 ? -2.667 6.280 16.470 1.00 95.19 88 GLN A O 1
ATOM 703 N N . ASN A 1 89 ? -3.689 4.696 15.265 1.00 97.75 89 ASN A N 1
ATOM 704 C CA . ASN A 1 89 ? -2.733 3.648 15.593 1.00 97.75 89 ASN A CA 1
ATOM 705 C C . ASN A 1 89 ? -1.486 3.703 14.682 1.00 97.75 89 ASN A C 1
ATOM 707 O O . ASN A 1 89 ? -1.593 3.451 13.477 1.00 97.75 89 ASN A O 1
ATOM 711 N N . PRO A 1 90 ? -0.268 3.902 15.229 1.00 98.00 90 PRO A N 1
ATOM 712 C CA . PRO A 1 90 ? 0.960 3.893 14.433 1.00 98.00 90 PRO A CA 1
ATOM 713 C C . PRO A 1 90 ? 1.167 2.601 13.632 1.00 98.00 90 PRO A C 1
ATOM 715 O O . PRO A 1 90 ? 1.761 2.636 12.559 1.00 98.00 90 PRO A O 1
ATOM 718 N N . LYS A 1 91 ? 0.649 1.458 14.109 1.00 97.88 91 LYS A N 1
ATOM 719 C CA . LYS A 1 91 ? 0.757 0.170 13.404 1.00 97.88 91 LYS A CA 1
ATOM 720 C C . LYS A 1 91 ? -0.068 0.130 12.118 1.00 97.88 91 LYS A C 1
ATOM 722 O O . LYS A 1 91 ? 0.379 -0.475 11.151 1.00 97.88 91 LYS A O 1
ATOM 727 N N . SER A 1 92 ? -1.227 0.784 12.084 1.00 98.31 92 SER A N 1
ATOM 728 C CA . SER A 1 92 ? -2.058 0.899 10.876 1.00 98.31 92 SER A CA 1
ATOM 729 C C . SER A 1 92 ? -1.362 1.718 9.785 1.00 98.31 92 SER A C 1
ATOM 731 O O . SER A 1 92 ? -1.531 1.465 8.594 1.00 98.31 92 SER A O 1
ATOM 733 N N . GLN A 1 93 ? -0.527 2.677 10.192 1.00 98.44 93 GLN A N 1
ATOM 734 C CA . GLN A 1 93 ? 0.236 3.550 9.297 1.00 98.44 93 GLN A CA 1
ATOM 735 C C . GLN A 1 93 ? 1.500 2.869 8.738 1.00 98.44 93 GLN A C 1
ATOM 737 O O . GLN A 1 93 ? 2.151 3.406 7.840 1.00 98.44 93 GLN A O 1
ATOM 742 N N . MET A 1 94 ? 1.866 1.681 9.234 1.00 98.31 94 MET A N 1
ATOM 743 C CA . MET A 1 94 ? 3.020 0.932 8.739 1.00 98.31 94 MET A CA 1
ATOM 744 C C . MET A 1 94 ? 2.683 0.195 7.445 1.00 98.31 94 MET A C 1
ATOM 746 O O . MET A 1 94 ? 1.825 -0.683 7.414 1.00 98.31 94 MET A O 1
ATOM 750 N N . LEU A 1 95 ? 3.447 0.473 6.390 1.00 98.62 95 LEU A N 1
ATOM 751 C CA . LEU A 1 95 ? 3.475 -0.370 5.200 1.00 98.62 95 LEU A CA 1
ATOM 752 C C . LEU A 1 95 ? 4.535 -1.457 5.397 1.00 98.62 95 LEU A C 1
ATOM 754 O O . LEU A 1 95 ? 5.738 -1.191 5.331 1.00 98.62 95 LEU A O 1
ATOM 758 N N . ARG A 1 96 ? 4.070 -2.678 5.670 1.00 98.31 96 ARG A N 1
ATOM 759 C CA . ARG A 1 96 ? 4.889 -3.894 5.759 1.00 98.31 96 ARG A CA 1
ATOM 760 C C . ARG A 1 96 ? 4.774 -4.631 4.436 1.00 98.31 96 ARG A C 1
ATOM 762 O O . ARG A 1 96 ? 3.652 -4.865 3.992 1.00 98.31 96 ARG A O 1
ATOM 769 N N . PHE A 1 97 ? 5.893 -4.985 3.817 1.00 98.31 97 PHE A N 1
ATOM 770 C CA . PHE A 1 97 ? 5.876 -5.666 2.529 1.00 98.31 97 PHE A CA 1
ATOM 771 C C . PHE A 1 97 ? 6.828 -6.859 2.496 1.00 98.31 97 PHE A C 1
ATOM 773 O O . PHE A 1 97 ? 7.825 -6.858 3.222 1.00 98.31 97 PHE A O 1
ATOM 780 N N . HIS A 1 98 ? 6.451 -7.860 1.700 1.00 96.44 98 HIS A N 1
ATOM 781 C CA . HIS A 1 98 ? 7.361 -8.868 1.165 1.00 96.44 98 HIS A CA 1
ATOM 782 C C . HIS A 1 98 ? 8.048 -8.306 -0.078 1.00 96.44 98 HIS A C 1
ATOM 784 O O . HIS A 1 98 ? 7.342 -7.609 -0.853 1.00 96.44 98 HIS A O 1
#

Secondary structure (DSSP, 8-state):
-TT---EEEE-HHHHHTT--HHHHHHHHHHHHHHHHHHHHHTT--HHHHGGGEEEE----S-HHHHHHHHHHHHHHHHHHHHHTS----TTTT---B-

Radius of gyration: 13.4 Å; chains: 1; bounding box: 37×27×33 Å

Sequence (98 aa):
VPSWNTISISGYHIREAGSTAVQELAFTLSNARAYVRAAIEAGLEVDSFAPRLSFFFNAHNNLFEEVAKFRAARRMWARTVKEEFGSQNPKSQMLRFH

Foldseek 3Di:
DQQALPDAQELAVVVVVPDDLVCSLVVSVVVVVVVLVVCVVVVDQLVSRLLSYEYEYDDDPPNVSSVVSVVVSLVVQLCCCCPVRVDPDVSSSGHHYD